Protein AF-A0A353KSH0-F1 (afdb_monomer_lite)

Secondary structure (DSSP, 8-state):
-TTT-HHHHHHHHHHHHHHHHHTT--EEEES-HHHHHHHHHTPPTT-EEEEHHHHHHHH-

Structure (mmCIF, N/CA/C/O backbone):
data_AF-A0A353KSH0-F1
#
_entry.id   AF-A0A353KSH0-F1
#
loop_
_atom_site.group_PDB
_atom_site.id
_atom_site.type_symbol
_atom_site.label_atom_id
_atom_site.label_alt_id
_atom_site.label_comp_id
_atom_site.label_asym_id
_atom_site.label_entity_id
_atom_site.label_seq_id
_atom_site.pdbx_PDB_ins_code
_atom_site.Cartn_x
_atom_site.Cartn_y
_atom_site.Cartn_z
_atom_site.occupancy
_atom_site.B_iso_or_equiv
_atom_site.auth_seq_id
_atom_site.auth_comp_id
_atom_site.auth_asym_id
_atom_site.auth_atom_id
_atom_site.pdbx_PDB_model_num
ATOM 1 N N . MET A 1 1 ? 14.948 -5.639 -8.133 1.00 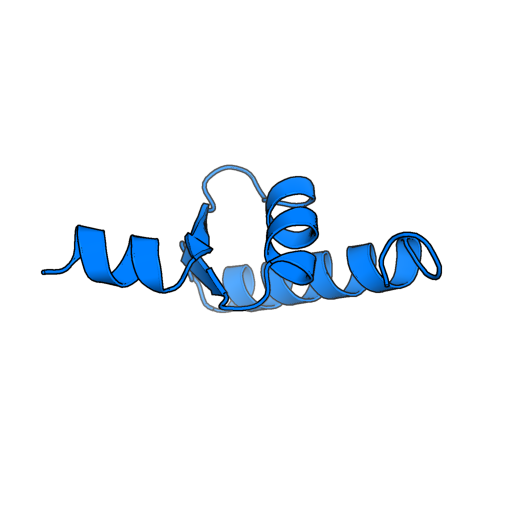68.19 1 MET A N 1
ATOM 2 C CA . MET A 1 1 ? 14.087 -5.469 -9.329 1.00 68.19 1 MET A CA 1
ATOM 3 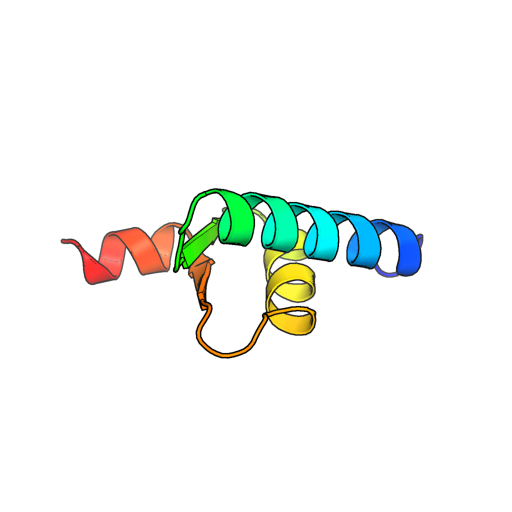C C . MET A 1 1 ? 13.984 -4.007 -9.762 1.00 68.19 1 MET A C 1
ATOM 5 O O . MET A 1 1 ? 14.172 -3.747 -10.939 1.00 68.19 1 MET A O 1
ATOM 9 N N . ASN A 1 2 ? 13.784 -3.053 -8.840 1.00 73.12 2 ASN A N 1
ATOM 10 C CA . ASN A 1 2 ? 13.761 -1.615 -9.159 1.00 73.12 2 ASN A CA 1
ATOM 11 C C . ASN A 1 2 ? 15.028 -1.109 -9.879 1.00 73.12 2 ASN A C 1
ATOM 13 O O . ASN A 1 2 ? 14.919 -0.349 -10.824 1.00 73.12 2 ASN A O 1
ATOM 17 N N . GLU A 1 3 ? 16.218 -1.580 -9.506 1.00 78.94 3 GLU A N 1
ATOM 18 C CA . GLU A 1 3 ? 17.468 -1.188 -10.187 1.00 78.94 3 GLU A CA 1
ATOM 19 C C . GLU A 1 3 ? 17.547 -1.643 -11.652 1.00 78.94 3 GLU A C 1
ATOM 21 O O . GLU A 1 3 ? 18.215 -1.010 -12.461 1.00 78.94 3 GLU A O 1
ATOM 26 N N . TYR A 1 4 ? 16.851 -2.727 -12.002 1.00 82.50 4 TYR A N 1
ATOM 27 C CA . TYR A 1 4 ? 16.913 -3.339 -13.331 1.00 82.50 4 TYR A CA 1
ATOM 28 C C . TYR A 1 4 ? 15.712 -2.958 -14.209 1.00 82.50 4 TYR A C 1
ATOM 30 O O . TYR A 1 4 ? 15.840 -2.886 -15.427 1.00 82.50 4 TYR A O 1
ATOM 38 N N . MET A 1 5 ? 14.540 -2.720 -13.607 1.00 89.75 5 MET A N 1
ATOM 39 C CA . MET A 1 5 ? 13.299 -2.334 -14.294 1.00 89.75 5 MET A CA 1
ATOM 40 C C . MET A 1 5 ? 12.499 -1.311 -13.460 1.00 89.75 5 MET A C 1
ATOM 42 O O . MET A 1 5 ? 11.408 -1.626 -12.970 1.00 89.75 5 MET A O 1
ATOM 46 N N . PRO A 1 6 ? 13.024 -0.087 -13.273 1.00 89.00 6 PRO A N 1
ATOM 47 C CA . PRO A 1 6 ? 12.430 0.903 -12.370 1.00 89.00 6 PRO A CA 1
ATOM 48 C C . PRO A 1 6 ? 11.034 1.348 -12.811 1.00 89.00 6 PRO A C 1
AT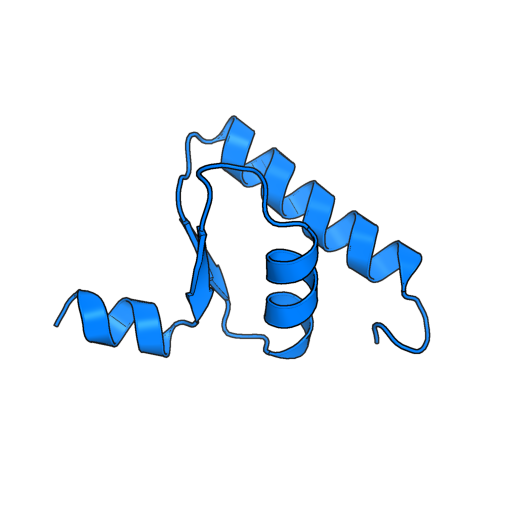OM 50 O O . PRO A 1 6 ? 10.115 1.418 -11.998 1.00 89.00 6 PRO A O 1
ATOM 53 N N . GLU A 1 7 ? 10.841 1.568 -14.112 1.00 93.31 7 GLU A N 1
ATOM 54 C CA . GLU A 1 7 ? 9.554 2.007 -14.662 1.00 93.31 7 GLU A CA 1
ATOM 55 C C . GLU A 1 7 ? 8.467 0.933 -14.537 1.00 93.31 7 GLU A C 1
ATOM 57 O O . GLU A 1 7 ? 7.306 1.246 -14.278 1.00 93.31 7 GLU A O 1
ATOM 62 N N . VAL A 1 8 ? 8.836 -0.348 -14.657 1.00 94.00 8 VAL A N 1
ATOM 63 C CA . VAL A 1 8 ? 7.893 -1.459 -14.462 1.00 94.00 8 VAL A CA 1
ATOM 64 C C . VAL A 1 8 ? 7.455 -1.515 -13.003 1.00 94.00 8 VAL A C 1
ATOM 66 O O . VAL A 1 8 ? 6.260 -1.561 -12.727 1.00 94.00 8 VAL A O 1
ATOM 69 N N . MET A 1 9 ? 8.407 -1.451 -12.069 1.00 93.06 9 MET A N 1
ATOM 70 C CA . MET A 1 9 ? 8.113 -1.460 -10.633 1.00 93.06 9 MET A CA 1
ATOM 71 C C . MET A 1 9 ? 7.245 -0.268 -10.222 1.00 93.06 9 MET A C 1
ATOM 73 O O . MET A 1 9 ? 6.280 -0.438 -9.479 1.00 93.06 9 MET A O 1
ATOM 77 N N . LYS A 1 10 ? 7.545 0.925 -10.747 1.00 94.56 10 LYS A N 1
ATOM 78 C CA . LYS A 1 10 ? 6.738 2.128 -10.529 1.00 94.56 10 LYS A CA 1
ATOM 79 C C . LYS A 1 10 ? 5.309 1.931 -11.036 1.00 94.56 10 LYS A C 1
ATOM 81 O O . LYS A 1 10 ? 4.366 2.150 -10.284 1.00 94.56 10 LYS A O 1
ATOM 86 N N . LYS A 1 11 ? 5.143 1.435 -12.264 1.00 96.81 11 LYS A N 1
ATOM 87 C CA . LYS A 1 11 ? 3.820 1.202 -12.857 1.00 96.81 11 LYS A CA 1
ATOM 88 C C . LYS A 1 11 ? 3.009 0.148 -12.098 1.00 96.81 11 LYS A C 1
ATOM 90 O O . LYS A 1 11 ? 1.796 0.283 -11.975 1.00 96.81 11 LYS A O 1
ATOM 95 N N . VAL A 1 12 ? 3.657 -0.894 -11.575 1.00 96.06 12 VAL A N 1
ATOM 96 C CA . VAL A 1 12 ? 3.002 -1.890 -10.710 1.00 96.06 12 VAL A CA 1
ATOM 97 C C . VAL A 1 12 ? 2.514 -1.241 -9.412 1.00 96.06 12 VAL A C 1
ATOM 99 O O . VAL A 1 12 ? 1.357 -1.437 -9.047 1.00 96.06 12 VAL A O 1
ATOM 102 N N . ALA A 1 13 ? 3.349 -0.433 -8.754 1.00 96.88 13 ALA A N 1
ATOM 103 C CA . ALA A 1 13 ? 2.972 0.278 -7.533 1.00 96.88 13 ALA A CA 1
ATOM 104 C C . ALA A 1 13 ? 1.805 1.259 -7.764 1.00 96.88 13 ALA A C 1
ATOM 106 O O . ALA A 1 13 ? 0.826 1.242 -7.021 1.00 96.88 13 ALA A O 1
ATOM 107 N N . GLU A 1 14 ? 1.851 2.046 -8.841 1.00 97.44 14 GLU A N 1
ATOM 108 C CA . GLU A 1 14 ? 0.769 2.963 -9.232 1.00 97.44 14 GLU A CA 1
ATOM 109 C C . GLU A 1 14 ? -0.541 2.224 -9.537 1.00 97.44 14 GLU A C 1
ATOM 111 O O . GLU A 1 14 ? -1.618 2.673 -9.145 1.00 97.44 14 GLU A O 1
ATOM 116 N N . ASN A 1 15 ? -0.467 1.069 -10.208 1.00 98.06 15 ASN A N 1
ATOM 117 C CA . ASN A 1 15 ? -1.643 0.245 -10.476 1.00 98.06 15 ASN A CA 1
ATOM 118 C C . ASN A 1 15 ? -2.276 -0.274 -9.177 1.00 98.06 15 ASN A C 1
ATOM 120 O O . ASN A 1 15 ? -3.490 -0.176 -9.033 1.00 98.06 15 ASN A O 1
ATOM 124 N N . ARG A 1 16 ? -1.473 -0.748 -8.213 1.00 97.75 16 ARG A N 1
ATOM 125 C CA . ARG A 1 16 ? -1.982 -1.182 -6.900 1.00 97.75 16 ARG A CA 1
ATOM 126 C C . ARG A 1 16 ? -2.677 -0.048 -6.157 1.00 97.75 16 ARG A C 1
ATOM 128 O O . ARG A 1 16 ? -3.745 -0.258 -5.591 1.00 97.75 16 ARG A O 1
ATOM 135 N N . TRP A 1 17 ? -2.104 1.153 -6.188 1.00 98.00 17 TRP A N 1
ATOM 136 C CA . TRP A 1 17 ? -2.740 2.324 -5.592 1.00 98.00 17 TRP A CA 1
ATOM 137 C C . TRP A 1 17 ? -4.057 2.680 -6.264 1.00 98.00 17 TRP A C 1
ATOM 139 O O . TRP A 1 17 ? -5.032 2.958 -5.572 1.00 98.00 17 TRP A O 1
ATOM 149 N N . ARG A 1 18 ? -4.112 2.631 -7.597 1.00 98.19 18 ARG A N 1
ATOM 150 C CA . ARG A 1 18 ? -5.356 2.850 -8.339 1.00 98.19 18 ARG A CA 1
ATOM 151 C C . ARG A 1 18 ? -6.431 1.846 -7.927 1.00 98.19 18 ARG A C 1
ATOM 153 O O . ARG A 1 18 ? -7.563 2.248 -7.683 1.00 98.19 18 ARG A O 1
ATOM 160 N N . ASP A 1 19 ? -6.079 0.571 -7.818 1.00 98.12 19 ASP A N 1
ATOM 161 C CA . ASP A 1 19 ? -7.025 -0.476 -7.429 1.00 98.12 19 ASP A CA 1
ATOM 162 C C . ASP A 1 19 ? -7.506 -0.284 -5.976 1.00 98.12 19 ASP A C 1
ATOM 164 O O . ASP A 1 19 ? -8.696 -0.430 -5.693 1.00 98.12 19 ASP A O 1
ATOM 168 N N . ALA A 1 20 ? -6.613 0.140 -5.075 1.00 97.81 20 ALA A N 1
ATOM 169 C CA . ALA A 1 20 ? -6.946 0.482 -3.691 1.00 97.81 20 ALA A CA 1
ATOM 170 C C . ALA A 1 20 ? -7.889 1.691 -3.597 1.00 97.81 20 ALA A C 1
ATOM 172 O O . ALA A 1 20 ? -8.887 1.636 -2.883 1.00 97.81 20 ALA A O 1
ATOM 173 N N . ILE A 1 21 ? -7.605 2.762 -4.347 1.00 96.88 21 ILE A N 1
ATOM 174 C CA . ILE A 1 21 ? -8.453 3.959 -4.426 1.00 96.88 21 ILE A CA 1
ATOM 175 C C . ILE A 1 21 ? -9.847 3.588 -4.932 1.00 96.88 21 ILE A C 1
ATOM 177 O O . ILE A 1 21 ? -10.832 3.991 -4.328 1.00 96.88 21 ILE A O 1
ATOM 181 N N . ASN A 1 22 ? -9.930 2.786 -5.995 1.00 97.94 22 ASN A N 1
ATOM 182 C CA . ASN A 1 22 ? -11.203 2.340 -6.565 1.00 97.94 22 ASN A CA 1
ATOM 183 C C . ASN A 1 22 ? -12.010 1.427 -5.628 1.00 97.94 22 ASN A C 1
ATOM 185 O O . ASN A 1 22 ? -13.191 1.202 -5.875 1.00 97.94 22 ASN A O 1
ATOM 189 N N . SER A 1 23 ? -11.370 0.888 -4.590 1.00 97.31 23 SER A N 1
ATOM 190 C CA . SER A 1 23 ? -11.988 0.035 -3.570 1.00 97.31 23 SER A CA 1
ATOM 191 C C . SER A 1 23 ? -12.195 0.774 -2.242 1.00 97.31 23 SER A C 1
ATOM 193 O O . SER A 1 23 ? -12.385 0.126 -1.216 1.00 97.31 23 SER A O 1
ATOM 195 N N . ASP A 1 24 ? -12.066 2.106 -2.237 1.00 96.62 24 ASP A N 1
ATOM 196 C CA . ASP A 1 24 ? -12.131 2.967 -1.048 1.00 96.62 24 ASP A CA 1
ATOM 197 C C . ASP A 1 24 ? -11.174 2.555 0.087 1.00 96.62 24 ASP A C 1
ATOM 199 O O . ASP A 1 24 ? -11.354 2.908 1.250 1.00 96.62 24 ASP A O 1
ATOM 203 N N . CYS A 1 25 ? -10.098 1.837 -0.240 1.00 97.56 25 CYS A N 1
ATOM 204 C CA . CYS A 1 25 ? -9.096 1.434 0.736 1.00 97.56 25 CYS A CA 1
ATOM 205 C C . CYS A 1 25 ? -8.186 2.614 1.083 1.00 97.56 25 CYS A C 1
ATOM 207 O O . CYS A 1 25 ? -7.674 3.317 0.206 1.00 97.56 25 CYS A O 1
ATOM 209 N N . GLU A 1 26 ? -7.953 2.823 2.373 1.00 97.00 26 GLU A N 1
ATOM 210 C CA . GLU A 1 26 ? -7.067 3.876 2.886 1.00 97.00 26 GLU A CA 1
ATOM 211 C C . GLU A 1 26 ? -5.636 3.376 3.089 1.00 97.00 26 GLU A C 1
ATOM 213 O O . GLU A 1 26 ? -4.679 4.130 2.901 1.00 97.00 26 GLU A O 1
ATOM 218 N N . THR A 1 27 ? -5.498 2.090 3.427 1.00 97.81 27 THR A N 1
ATOM 219 C CA . THR A 1 27 ? -4.223 1.473 3.791 1.00 97.81 27 THR A CA 1
ATOM 220 C C . THR A 1 27 ? -3.915 0.261 2.915 1.00 97.81 27 THR A C 1
ATOM 222 O O . THR A 1 27 ? -4.747 -0.633 2.767 1.00 97.81 27 THR A O 1
ATOM 225 N N . LEU A 1 28 ? -2.704 0.211 2.360 1.00 98.19 28 LEU A N 1
ATOM 226 C CA . LEU A 1 28 ? -2.114 -0.989 1.773 1.00 98.19 28 LEU A CA 1
ATOM 227 C C . LEU A 1 28 ? -1.155 -1.638 2.772 1.00 98.19 28 LEU A C 1
ATOM 229 O O . LEU A 1 28 ? -0.343 -0.959 3.393 1.00 98.19 28 LEU A O 1
ATOM 233 N N . VAL A 1 29 ? -1.213 -2.962 2.877 1.00 97.94 29 VAL A N 1
ATOM 234 C CA . VAL A 1 29 ? -0.308 -3.757 3.715 1.00 97.94 29 VAL A CA 1
ATOM 235 C C . VAL A 1 29 ? 0.534 -4.646 2.805 1.00 97.94 29 VAL A C 1
ATOM 237 O O . VAL A 1 29 ? -0.003 -5.269 1.886 1.00 97.94 29 VAL A O 1
ATOM 240 N N . THR A 1 30 ? 1.850 -4.697 3.015 1.00 97.00 30 THR A N 1
ATOM 241 C CA . THR A 1 30 ? 2.756 -5.525 2.202 1.00 97.00 30 THR A CA 1
ATOM 242 C C . THR A 1 30 ? 3.813 -6.232 3.048 1.00 97.00 30 THR A C 1
ATOM 244 O O . THR A 1 30 ? 4.371 -5.655 3.974 1.00 97.00 30 THR A O 1
ATOM 247 N N . GLU A 1 31 ? 4.126 -7.479 2.695 1.00 97.06 31 GLU A N 1
ATOM 248 C CA . GLU A 1 31 ? 5.253 -8.245 3.260 1.00 97.06 31 GLU A CA 1
ATOM 249 C C . GLU A 1 31 ? 6.509 -8.176 2.378 1.00 97.06 31 GLU A C 1
ATOM 251 O O . GLU A 1 31 ? 7.514 -8.820 2.662 1.00 97.06 31 GLU A O 1
ATOM 256 N N . SER A 1 32 ? 6.473 -7.427 1.269 1.00 95.50 32 SER A N 1
ATOM 257 C CA . SER A 1 32 ? 7.609 -7.301 0.353 1.00 95.50 32 SER A CA 1
ATOM 258 C C . SER A 1 32 ? 8.350 -5.986 0.597 1.00 95.50 32 SER A C 1
ATOM 260 O O . SER A 1 32 ? 7.855 -4.933 0.187 1.00 95.50 32 SER A O 1
ATOM 262 N N . PRO A 1 33 ? 9.582 -5.999 1.147 1.00 92.75 33 PRO A N 1
ATOM 263 C CA . PRO A 1 33 ? 10.357 -4.773 1.355 1.00 92.75 33 PRO A CA 1
ATOM 264 C C . PRO A 1 33 ? 10.634 -4.024 0.048 1.00 92.75 33 PRO A C 1
ATOM 266 O O . PRO A 1 33 ? 10.614 -2.796 -0.010 1.00 92.75 33 PRO A O 1
ATOM 269 N N . SER A 1 34 ? 10.866 -4.770 -1.035 1.00 89.88 34 SER A N 1
ATOM 270 C CA . SER A 1 34 ? 11.133 -4.187 -2.352 1.00 89.88 34 SER A CA 1
ATOM 271 C C . SER A 1 34 ? 9.920 -3.463 -2.938 1.00 89.88 34 SER A C 1
ATOM 273 O O . SER A 1 34 ? 10.075 -2.468 -3.646 1.00 89.88 34 SER A O 1
ATOM 275 N N . GLU A 1 35 ? 8.719 -3.950 -2.633 1.00 92.62 35 GLU A N 1
ATOM 276 C CA . GLU A 1 35 ? 7.474 -3.327 -3.053 1.00 92.62 35 GLU A CA 1
ATOM 277 C C . GLU A 1 35 ? 7.089 -2.180 -2.125 1.00 92.62 35 GLU A C 1
ATOM 279 O O . GLU A 1 35 ? 6.688 -1.135 -2.624 1.00 92.62 35 GLU A O 1
ATOM 284 N N . TYR A 1 36 ? 7.302 -2.329 -0.814 1.00 96.31 36 TYR A N 1
ATOM 285 C CA . TYR A 1 36 ? 7.097 -1.276 0.179 1.00 96.31 36 TYR A CA 1
ATOM 286 C C . TYR A 1 36 ? 7.795 0.023 -0.229 1.00 96.31 36 TYR A C 1
ATOM 288 O O . TYR A 1 36 ? 7.162 1.073 -0.286 1.00 96.31 36 TYR A O 1
ATOM 296 N N . VAL A 1 37 ? 9.073 -0.050 -0.617 1.00 94.88 37 VAL A N 1
ATOM 297 C CA . VAL A 1 37 ? 9.840 1.122 -1.075 1.00 94.88 37 VAL A CA 1
ATOM 298 C C . VAL A 1 37 ? 9.164 1.819 -2.259 1.00 94.88 37 VAL A C 1
ATOM 300 O O . VAL A 1 37 ? 9.098 3.048 -2.302 1.00 94.88 37 VAL A O 1
ATOM 303 N N . MET A 1 38 ? 8.653 1.053 -3.223 1.00 95.38 38 MET A N 1
ATOM 304 C CA . MET A 1 38 ? 8.026 1.617 -4.419 1.00 95.38 38 MET A CA 1
ATOM 305 C C . MET A 1 38 ? 6.616 2.134 -4.145 1.00 95.38 38 MET A C 1
ATOM 307 O O . MET A 1 38 ? 6.307 3.243 -4.568 1.00 95.38 38 MET A O 1
ATOM 311 N N . LEU A 1 39 ? 5.805 1.392 -3.387 1.00 97.25 39 LEU A N 1
ATOM 312 C CA . LEU A 1 39 ? 4.482 1.819 -2.934 1.00 97.25 39 LEU A CA 1
ATOM 313 C C . LEU A 1 39 ? 4.569 3.104 -2.118 1.00 97.25 39 LEU A C 1
ATOM 315 O O . LEU A 1 39 ? 3.773 4.007 -2.352 1.00 97.25 39 LEU A O 1
ATOM 319 N N . LYS A 1 40 ? 5.561 3.212 -1.226 1.00 97.25 40 LYS A N 1
ATOM 320 C CA . LYS A 1 40 ? 5.788 4.413 -0.420 1.00 97.25 40 LYS A CA 1
ATOM 321 C C . LYS A 1 40 ? 6.222 5.595 -1.279 1.00 97.25 40 LYS A C 1
ATOM 323 O O . LYS A 1 40 ? 5.765 6.712 -1.073 1.00 97.25 40 LYS A O 1
ATOM 328 N N . LYS A 1 41 ? 7.070 5.356 -2.285 1.00 95.62 41 LYS A 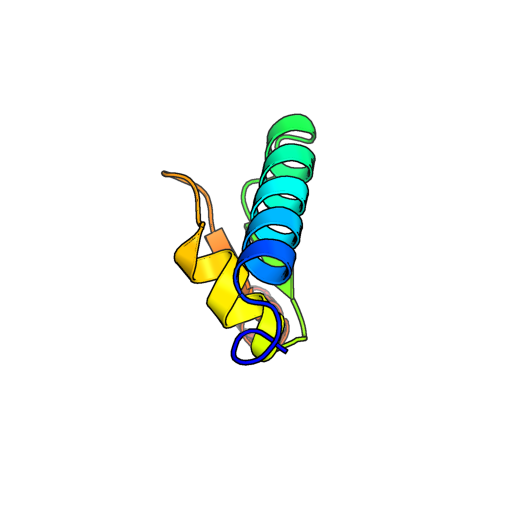N 1
ATOM 329 C CA . LYS A 1 41 ? 7.516 6.392 -3.230 1.00 95.62 41 LYS A CA 1
ATOM 330 C C . LYS A 1 41 ? 6.383 6.928 -4.112 1.00 95.62 41 LYS A C 1
ATOM 332 O O . LYS A 1 41 ? 6.451 8.077 -4.540 1.00 95.62 41 LYS A O 1
ATOM 337 N N . THR A 1 42 ? 5.384 6.106 -4.418 1.00 96.44 42 THR A N 1
ATOM 338 C CA . THR A 1 42 ? 4.221 6.477 -5.241 1.00 96.44 42 THR A CA 1
ATOM 339 C C . THR A 1 42 ? 2.945 6.647 -4.411 1.00 96.44 42 THR A C 1
ATOM 341 O O . THR A 1 42 ? 1.857 6.532 -4.966 1.00 96.44 42 THR A O 1
ATOM 344 N N . GLU A 1 43 ? 3.064 6.843 -3.095 1.00 97.44 43 GLU A N 1
ATOM 345 C CA . GLU A 1 43 ? 1.934 6.955 -2.165 1.00 97.44 43 GLU A CA 1
ATOM 346 C C . GLU A 1 43 ? 1.086 8.199 -2.497 1.00 97.44 43 GLU A C 1
ATOM 348 O O . GLU A 1 43 ? 1.618 9.314 -2.503 1.00 97.44 43 GLU A O 1
ATOM 353 N N . PRO A 1 44 ? -0.215 8.040 -2.806 1.00 96.94 44 PRO A N 1
ATOM 354 C CA . PRO A 1 44 ? -1.122 9.166 -2.993 1.00 96.94 44 PRO A CA 1
ATOM 355 C C . PRO A 1 44 ? -1.357 9.925 -1.684 1.00 96.94 44 PRO A C 1
ATOM 357 O O . PRO A 1 44 ? -1.304 9.348 -0.597 1.00 96.94 44 PRO A O 1
ATOM 360 N N . GLU A 1 45 ? -1.695 11.210 -1.785 1.00 96.19 45 GLU A N 1
ATOM 361 C CA . GLU A 1 45 ? -2.044 12.018 -0.615 1.00 96.19 45 GLU A CA 1
ATOM 362 C C . GLU A 1 45 ? -3.220 11.401 0.163 1.00 96.19 45 GLU A C 1
ATOM 364 O O . GLU A 1 45 ? -4.210 10.953 -0.421 1.00 96.19 45 GLU A O 1
ATOM 369 N N . GLY A 1 46 ? -3.094 11.351 1.492 1.00 95.19 46 GLY A N 1
ATOM 370 C CA . GLY A 1 46 ? -4.115 10.788 2.381 1.00 95.19 46 GLY A CA 1
ATOM 371 C C . GLY A 1 46 ? -4.224 9.260 2.361 1.00 95.19 46 GLY A C 1
ATOM 372 O O . GLY A 1 46 ? -5.102 8.713 3.025 1.00 95.19 46 GLY A O 1
ATOM 373 N N . LYS A 1 47 ? -3.356 8.557 1.625 1.00 97.19 47 LYS A N 1
ATOM 374 C CA . LYS A 1 47 ? -3.240 7.095 1.663 1.00 97.19 47 LYS A CA 1
ATOM 375 C C . LYS A 1 47 ? -2.016 6.671 2.466 1.00 97.19 47 LYS A C 1
ATOM 377 O O . LYS A 1 47 ? -1.125 7.471 2.741 1.00 97.19 47 LYS A O 1
ATOM 382 N N . ARG A 1 48 ? -1.984 5.397 2.851 1.00 97.62 48 ARG A N 1
ATOM 383 C CA . ARG A 1 48 ? -0.943 4.849 3.719 1.00 97.62 48 ARG A CA 1
ATOM 384 C C . ARG A 1 48 ? -0.496 3.468 3.259 1.00 97.62 48 ARG A C 1
ATOM 386 O O . ARG A 1 48 ? -1.331 2.601 3.036 1.00 97.62 48 ARG A O 1
ATOM 393 N N . VAL A 1 49 ? 0.804 3.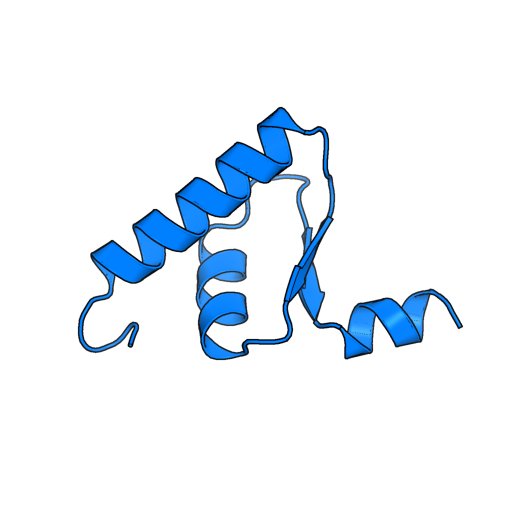223 3.145 1.00 98.31 49 VAL A N 1
ATOM 394 C CA . VAL A 1 49 ? 1.353 1.858 3.070 1.00 98.31 49 VAL A CA 1
ATOM 395 C C . VAL A 1 49 ? 2.094 1.498 4.355 1.00 98.31 49 VAL A C 1
ATOM 397 O O . VAL A 1 49 ? 2.830 2.331 4.886 1.00 98.31 49 VAL A O 1
ATOM 400 N N . ILE A 1 50 ? 1.891 0.269 4.832 1.00 98.12 50 ILE A N 1
ATOM 401 C CA . ILE A 1 50 ? 2.552 -0.314 6.008 1.00 98.12 50 ILE A CA 1
ATOM 402 C C . ILE A 1 50 ? 3.043 -1.736 5.743 1.00 98.12 50 ILE A C 1
ATOM 404 O O . ILE A 1 50 ? 2.606 -2.393 4.789 1.00 98.12 50 ILE A O 1
ATOM 408 N N . THR A 1 51 ? 3.941 -2.223 6.595 1.00 98.19 51 THR A N 1
ATOM 409 C CA . THR A 1 51 ? 4.294 -3.645 6.642 1.00 98.19 51 THR A CA 1
ATOM 410 C C . THR A 1 51 ? 3.248 -4.455 7.412 1.00 98.19 51 THR A C 1
ATOM 412 O O . THR A 1 51 ? 2.402 -3.903 8.121 1.00 98.19 51 THR A O 1
ATOM 415 N N . VAL A 1 52 ? 3.280 -5.784 7.280 1.00 97.56 52 VAL A N 1
ATOM 416 C CA . VAL A 1 52 ? 2.410 -6.657 8.088 1.00 97.56 52 VAL A CA 1
ATOM 417 C C . VAL A 1 52 ? 2.747 -6.560 9.574 1.00 97.56 52 VAL A C 1
ATOM 419 O O . VAL A 1 52 ? 1.842 -6.558 10.400 1.00 97.56 52 VAL A O 1
ATOM 422 N N . GLU A 1 53 ? 4.020 -6.417 9.935 1.00 97.62 53 GLU A N 1
ATOM 423 C CA . GLU A 1 53 ? 4.438 -6.247 11.328 1.00 97.62 53 GLU A CA 1
ATOM 424 C C . GLU A 1 53 ? 3.871 -4.963 11.941 1.00 97.62 53 GLU A C 1
ATOM 426 O O . GLU A 1 53 ? 3.381 -4.999 13.068 1.00 97.62 53 GLU A O 1
ATOM 431 N N . GLU A 1 54 ? 3.885 -3.851 11.199 1.00 98.00 54 GLU A N 1
ATOM 432 C CA . GLU A 1 54 ? 3.258 -2.591 11.620 1.00 98.00 54 GLU A CA 1
ATOM 433 C C . GLU A 1 54 ? 1.741 -2.757 11.788 1.00 98.00 54 GLU A C 1
ATOM 4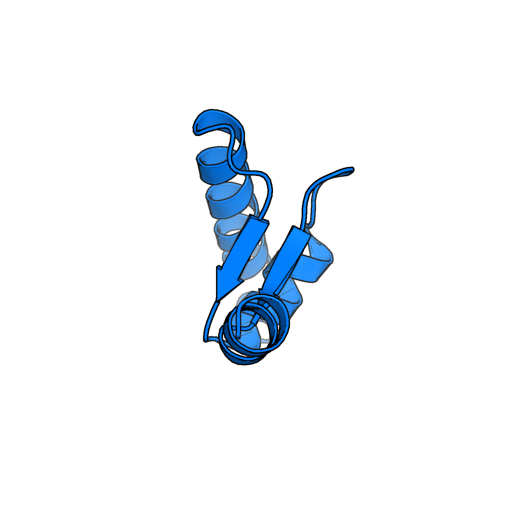35 O O . GLU A 1 54 ? 1.179 -2.332 12.795 1.00 98.00 54 GLU A O 1
ATOM 440 N N . MET A 1 55 ? 1.085 -3.442 10.844 1.00 97.56 55 MET A N 1
ATOM 441 C CA . MET A 1 55 ? -0.349 -3.733 10.926 1.00 97.56 55 MET A CA 1
ATOM 442 C C . MET A 1 55 ? -0.693 -4.535 12.185 1.00 97.56 55 MET A C 1
ATOM 444 O O . MET A 1 55 ? -1.637 -4.187 12.893 1.00 97.56 55 MET A O 1
ATOM 448 N N . LEU A 1 56 ? 0.084 -5.573 12.494 1.00 97.75 56 LEU A N 1
ATOM 449 C CA . LEU A 1 56 ? -0.107 -6.375 13.700 1.00 97.75 56 LEU A CA 1
ATOM 450 C C . LEU A 1 56 ? 0.147 -5.549 14.966 1.00 97.75 56 LEU A C 1
ATOM 452 O O . LEU A 1 56 ? -0.664 -5.592 15.885 1.00 97.75 56 LEU A O 1
ATOM 456 N N . ALA A 1 57 ? 1.234 -4.775 15.013 1.00 97.69 57 ALA A N 1
ATOM 457 C CA . ALA A 1 57 ? 1.603 -3.975 16.182 1.00 97.69 57 ALA A CA 1
ATOM 458 C C . ALA A 1 57 ? 0.565 -2.896 16.540 1.00 97.69 57 ALA A C 1
ATOM 460 O O . ALA A 1 57 ? 0.431 -2.546 17.708 1.00 97.69 57 ALA A O 1
ATOM 461 N N . GLU A 1 58 ? -0.170 -2.374 15.558 1.00 97.06 58 GLU A N 1
ATOM 462 C CA . GLU A 1 58 ? -1.221 -1.367 15.768 1.00 97.06 58 GLU A CA 1
ATOM 463 C C . GLU A 1 58 ? -2.574 -1.946 16.192 1.00 97.06 58 GLU A C 1
ATOM 465 O O . GLU A 1 58 ? -3.446 -1.194 16.627 1.00 97.06 58 GLU A O 1
ATOM 470 N N . ASN A 1 59 ? -2.771 -3.258 16.037 1.00 94.50 59 ASN A N 1
ATOM 471 C CA . ASN A 1 59 ? -4.068 -3.922 16.213 1.00 94.50 59 ASN A CA 1
ATOM 472 C C . ASN A 1 59 ? -4.035 -5.073 17.240 1.00 94.50 59 ASN A C 1
ATOM 474 O O . ASN A 1 59 ? -5.003 -5.833 17.335 1.00 94.50 59 ASN A O 1
ATOM 478 N N . LEU A 1 60 ? -2.939 -5.203 17.991 1.00 86.19 60 LEU A N 1
ATOM 479 C CA . LEU A 1 60 ? -2.788 -6.087 19.154 1.00 86.19 60 LEU A CA 1
ATOM 480 C C . LEU A 1 60 ? -2.952 -5.291 20.452 1.00 86.19 60 LEU A C 1
ATOM 482 O O . LEU A 1 60 ? -3.607 -5.831 21.372 1.00 86.19 60 LEU A O 1
#

Radius of gyration: 11.79 Å; chains: 1; bounding box: 30×20×34 Å

pLDDT: mean 94.76, std 5.84, range [68.19, 98.31]

Sequence (60 aa):
MNEYMPEVMKKVAENRWRDAINSDCETLVTESPSEYVMLKKTEPEGKRVITVEEMLAENL

Foldseek 3Di:
DCVVCVVVLLVVLVVVVVVCVVVVHQEDEDQDPSSQVNVVVNPDPSHYYDYVVVVVVVVD